Protein AF-A0A3L7WF99-F1 (afdb_monomer_lite)

Structure (mmCIF, N/CA/C/O backbone):
data_AF-A0A3L7WF99-F1
#
_entry.id   AF-A0A3L7WF99-F1
#
loop_
_atom_site.group_PDB
_atom_site.id
_atom_site.type_symbol
_atom_site.label_atom_id
_atom_site.label_alt_id
_atom_site.label_comp_id
_atom_site.label_asym_id
_atom_site.label_entity_id
_atom_site.label_seq_id
_atom_site.pdbx_PDB_ins_code
_atom_site.Cartn_x
_atom_site.Cartn_y
_atom_site.Cartn_z
_atom_site.occupancy
_atom_site.B_iso_or_equiv
_atom_site.auth_seq_id
_atom_site.auth_comp_id
_atom_site.auth_asym_id
_atom_site.auth_atom_id
_atom_site.pdbx_PDB_model_num
ATOM 1 N N . MET A 1 1 ? 40.479 -3.260 -82.765 1.00 54.47 1 MET A N 1
ATOM 2 C CA . MET A 1 1 ? 39.515 -3.177 -81.646 1.00 54.47 1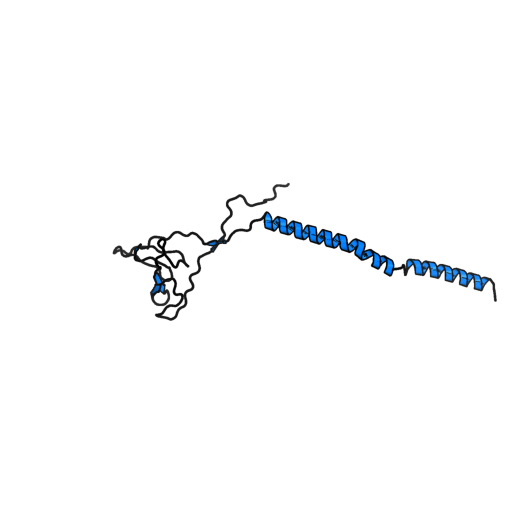 MET A CA 1
ATOM 3 C C . MET A 1 1 ? 39.321 -1.706 -81.338 1.00 54.47 1 MET A C 1
ATOM 5 O O . MET A 1 1 ? 40.291 -1.033 -81.030 1.00 54.47 1 MET A O 1
ATOM 9 N N . SER A 1 2 ? 38.127 -1.197 -81.632 1.00 69.56 2 SER A N 1
ATOM 10 C CA . SER A 1 2 ? 37.834 0.219 -81.872 1.00 69.56 2 SER A CA 1
ATOM 11 C C . SER A 1 2 ? 37.837 1.069 -80.601 1.00 69.56 2 SER A C 1
ATOM 13 O O . SER A 1 2 ? 37.280 0.664 -79.586 1.00 69.56 2 SER A O 1
ATOM 15 N N . GLU A 1 3 ? 38.370 2.283 -80.713 1.00 80.56 3 GLU A N 1
ATOM 16 C CA . GLU A 1 3 ? 38.359 3.379 -79.728 1.00 80.56 3 GLU A CA 1
ATOM 17 C C . GLU A 1 3 ? 36.988 3.605 -79.055 1.00 80.56 3 GLU A C 1
ATOM 19 O O . GLU A 1 3 ? 36.898 3.881 -77.860 1.00 80.56 3 GLU A O 1
ATOM 24 N N . ILE A 1 4 ? 35.906 3.357 -79.798 1.00 81.06 4 ILE A N 1
ATOM 25 C CA . ILE A 1 4 ? 34.516 3.395 -79.321 1.00 81.06 4 ILE A CA 1
ATOM 26 C C . ILE A 1 4 ? 34.275 2.397 -78.174 1.00 81.06 4 ILE A C 1
ATOM 28 O O . ILE A 1 4 ? 33.600 2.721 -77.201 1.00 81.06 4 ILE A O 1
ATOM 32 N N . GLY A 1 5 ? 34.860 1.199 -78.247 1.00 84.69 5 GLY A N 1
ATOM 33 C CA . GLY A 1 5 ? 34.732 0.185 -77.198 1.00 84.69 5 GLY A CA 1
ATOM 34 C C . GLY A 1 5 ? 35.395 0.619 -75.891 1.00 84.69 5 GLY A C 1
ATOM 35 O O . GLY A 1 5 ? 34.828 0.410 -74.822 1.00 84.69 5 GLY A O 1
ATOM 36 N N . ALA A 1 6 ? 36.545 1.297 -75.970 1.00 86.44 6 ALA A N 1
ATOM 37 C CA . ALA A 1 6 ? 37.231 1.831 -74.794 1.00 86.44 6 ALA A CA 1
ATOM 38 C C . ALA A 1 6 ? 36.410 2.939 -74.114 1.00 86.44 6 ALA A C 1
ATOM 40 O O . ALA A 1 6 ? 36.267 2.939 -72.893 1.00 86.44 6 ALA A O 1
ATOM 41 N N . LYS A 1 7 ? 35.796 3.831 -74.903 1.00 88.19 7 LYS A N 1
ATOM 42 C CA . LYS A 1 7 ? 34.942 4.913 -74.388 1.00 88.19 7 LYS A CA 1
ATOM 43 C C . LYS A 1 7 ? 33.656 4.411 -73.733 1.00 88.19 7 LYS A C 1
ATOM 45 O O . LYS A 1 7 ? 33.235 4.965 -72.722 1.00 88.19 7 LYS A O 1
ATOM 50 N N . ILE A 1 8 ? 33.059 3.340 -74.260 1.00 88.31 8 ILE A N 1
ATOM 51 C CA . ILE A 1 8 ? 31.884 2.702 -73.647 1.00 88.31 8 ILE A CA 1
ATOM 52 C C . ILE A 1 8 ? 32.246 2.089 -72.287 1.00 88.31 8 ILE A C 1
ATOM 54 O O . ILE A 1 8 ? 31.504 2.266 -71.324 1.00 88.31 8 ILE A O 1
ATOM 58 N N . VAL A 1 9 ? 33.394 1.412 -72.185 1.00 89.62 9 VAL A N 1
ATOM 59 C CA . VAL A 1 9 ? 33.862 0.835 -70.914 1.00 89.62 9 VAL A CA 1
ATOM 60 C C . VAL A 1 9 ? 34.175 1.931 -69.893 1.00 89.62 9 VAL A C 1
ATOM 62 O O . VAL A 1 9 ? 33.769 1.819 -68.739 1.00 89.62 9 VAL A O 1
ATOM 65 N N . GLU A 1 10 ? 34.830 3.016 -70.309 1.00 90.88 10 GLU A N 1
ATOM 66 C CA . GLU A 1 10 ? 35.131 4.171 -69.453 1.00 90.88 10 GLU A CA 1
ATOM 67 C C . GLU A 1 10 ? 33.845 4.811 -68.895 1.00 90.88 10 GLU A C 1
ATOM 69 O O . GLU A 1 10 ? 33.718 4.998 -67.682 1.00 90.88 10 GLU A O 1
ATOM 74 N N . LEU A 1 11 ? 32.845 5.046 -69.756 1.00 90.19 11 LEU A N 1
ATOM 75 C CA . LEU A 1 11 ? 31.544 5.596 -69.366 1.00 90.19 11 LEU A CA 1
ATOM 76 C C . LEU A 1 11 ? 30.790 4.672 -68.399 1.00 90.19 11 LEU A C 1
ATOM 78 O O . LEU A 1 11 ? 30.239 5.135 -67.401 1.00 90.19 11 LEU A O 1
ATOM 82 N N . LEU A 1 12 ? 30.773 3.365 -68.677 1.00 89.31 12 LEU A N 1
ATOM 83 C CA . LEU A 1 12 ? 30.090 2.385 -67.835 1.00 89.31 12 LEU A CA 1
ATOM 84 C C . LEU A 1 12 ? 30.757 2.268 -66.458 1.00 89.31 12 LEU A C 1
ATOM 86 O O . LEU A 1 12 ? 30.068 2.172 -65.446 1.00 89.31 12 LEU A O 1
ATOM 90 N N . THR A 1 13 ? 32.089 2.335 -66.408 1.00 89.69 13 THR A N 1
ATOM 91 C CA . THR A 1 13 ? 32.848 2.299 -65.151 1.00 89.69 13 THR A CA 1
ATOM 92 C C . THR A 1 13 ? 32.555 3.541 -64.309 1.00 89.69 13 THR A C 1
ATOM 94 O O . THR A 1 13 ? 32.257 3.411 -63.123 1.00 89.69 13 THR A O 1
ATOM 97 N N . ALA A 1 14 ? 32.541 4.727 -64.931 1.00 87.62 14 ALA A N 1
ATOM 98 C CA . ALA A 1 14 ? 32.189 5.983 -64.269 1.00 87.62 14 ALA A CA 1
ATOM 99 C C . ALA A 1 14 ? 30.746 5.970 -63.730 1.00 87.62 14 ALA A C 1
ATOM 101 O O . ALA A 1 14 ? 30.497 6.332 -62.576 1.00 87.62 14 ALA A O 1
ATOM 102 N N . LEU A 1 15 ? 29.794 5.486 -64.532 1.00 86.94 15 LEU A N 1
ATOM 103 C CA . LEU A 1 15 ? 28.400 5.337 -64.120 1.00 86.94 15 LEU A CA 1
ATOM 104 C C . LEU A 1 15 ? 28.267 4.378 -62.928 1.00 86.94 15 LEU A C 1
ATOM 106 O O . LEU A 1 15 ? 27.595 4.703 -61.951 1.00 86.94 15 LEU A O 1
ATOM 110 N N . MET A 1 16 ? 28.956 3.234 -62.966 1.00 83.06 16 MET A N 1
ATOM 111 C CA . MET A 1 16 ? 28.950 2.263 -61.871 1.00 83.06 16 MET A CA 1
ATOM 112 C C . MET A 1 16 ? 29.536 2.838 -60.581 1.00 83.06 16 MET A C 1
ATOM 114 O O . MET A 1 16 ? 28.969 2.597 -59.520 1.00 83.06 16 MET A O 1
ATOM 118 N N . THR A 1 17 ? 30.604 3.639 -60.646 1.00 81.19 17 THR A N 1
ATOM 119 C CA . THR A 1 17 ? 31.154 4.319 -59.458 1.00 81.19 17 THR A CA 1
ATOM 120 C C . THR A 1 17 ? 30.192 5.330 -58.831 1.00 81.19 17 THR A C 1
ATOM 122 O O . THR A 1 17 ? 30.142 5.455 -57.609 1.00 81.19 17 THR A O 1
ATOM 125 N N . VAL A 1 18 ? 29.395 6.037 -59.636 1.00 79.88 18 VAL A N 1
ATOM 126 C CA . VAL A 1 18 ? 28.382 6.973 -59.119 1.00 79.88 18 VAL A CA 1
ATOM 127 C C . VAL A 1 18 ? 27.205 6.212 -58.510 1.00 79.88 18 VAL A C 1
ATOM 129 O O . VAL A 1 18 ? 26.747 6.546 -57.418 1.00 79.88 18 VAL A O 1
ATOM 132 N N . ILE A 1 19 ? 26.741 5.154 -59.182 1.00 79.69 19 ILE A N 1
ATOM 133 C CA . ILE A 1 19 ? 25.655 4.307 -58.684 1.00 79.69 19 ILE A CA 1
ATOM 134 C C . ILE A 1 19 ? 26.062 3.636 -57.368 1.00 79.69 19 ILE A C 1
ATOM 136 O O . ILE A 1 19 ? 25.272 3.640 -56.431 1.00 79.69 19 ILE A O 1
ATOM 140 N N . THR A 1 20 ? 27.285 3.117 -57.234 1.00 74.44 20 THR A N 1
ATOM 141 C CA . THR A 1 20 ? 27.735 2.487 -55.981 1.00 74.44 20 THR A CA 1
ATOM 142 C C . THR A 1 20 ? 27.902 3.493 -54.845 1.00 74.44 20 THR A C 1
ATOM 144 O O . THR A 1 20 ? 27.573 3.169 -53.707 1.00 74.44 20 THR A O 1
ATOM 147 N N . ALA A 1 21 ? 28.317 4.731 -55.119 1.00 72.31 21 ALA A N 1
ATOM 148 C CA . ALA A 1 21 ? 28.373 5.778 -54.098 1.00 72.31 21 ALA A CA 1
ATOM 149 C C . ALA A 1 21 ? 26.983 6.141 -53.535 1.00 72.31 21 ALA A C 1
ATOM 151 O O . ALA A 1 21 ? 26.858 6.439 -52.348 1.00 72.31 21 ALA A O 1
ATOM 152 N N . VAL A 1 22 ? 25.940 6.094 -54.372 1.00 72.12 22 VAL A N 1
ATOM 153 C CA . VAL A 1 22 ? 24.558 6.439 -53.991 1.00 72.12 22 VAL A CA 1
ATOM 154 C C . VAL A 1 22 ? 23.789 5.241 -53.421 1.00 72.12 22 VAL A C 1
ATOM 156 O O . VAL A 1 22 ? 23.038 5.396 -52.463 1.00 72.12 22 VAL A O 1
ATOM 159 N N . VAL A 1 23 ? 23.968 4.046 -53.990 1.00 75.81 23 VAL A N 1
ATOM 160 C CA . VAL A 1 23 ? 23.245 2.819 -53.601 1.00 75.81 23 VAL A CA 1
ATOM 161 C C . VAL A 1 23 ? 23.914 2.123 -52.409 1.00 75.81 23 VAL A C 1
ATOM 163 O O . VAL A 1 23 ? 23.233 1.558 -51.555 1.00 75.81 23 VAL A O 1
ATOM 166 N N . THR A 1 24 ? 25.241 2.204 -52.304 1.00 68.19 24 THR A N 1
ATOM 167 C CA . THR A 1 24 ? 26.032 1.665 -51.188 1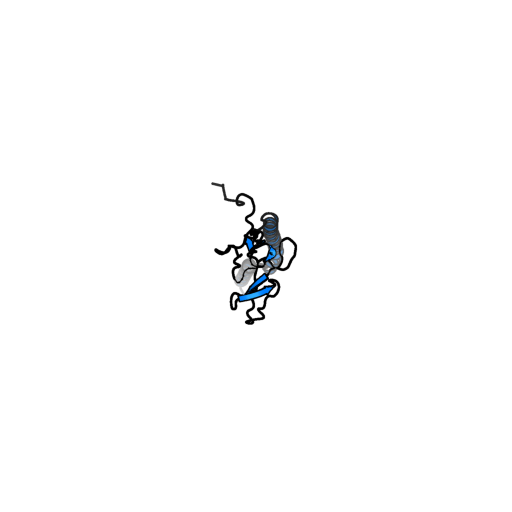.00 68.19 24 THR A CA 1
ATOM 168 C C . THR A 1 24 ? 26.930 2.749 -50.591 1.00 68.19 24 THR A C 1
ATOM 170 O O . THR A 1 24 ? 28.158 2.630 -50.647 1.00 68.19 24 THR A O 1
ATOM 173 N N . PRO A 1 25 ? 26.358 3.819 -50.002 1.00 67.75 25 PRO A N 1
ATOM 174 C CA . PRO A 1 25 ? 27.154 4.700 -49.162 1.00 67.75 25 PRO A CA 1
ATOM 175 C C . PRO A 1 25 ? 27.791 3.865 -48.043 1.00 67.75 25 PRO A C 1
ATOM 177 O O . PRO A 1 25 ? 27.326 2.768 -47.729 1.00 67.75 25 PRO A O 1
ATOM 180 N N . ASN A 1 26 ? 28.873 4.358 -47.439 1.00 76.25 26 ASN A N 1
ATOM 181 C CA . ASN A 1 26 ? 29.537 3.669 -46.334 1.00 76.25 26 ASN A CA 1
ATOM 182 C C . ASN A 1 26 ? 28.613 3.609 -45.097 1.00 76.25 26 ASN A C 1
ATOM 184 O O . ASN A 1 26 ? 28.723 4.407 -44.167 1.00 76.25 26 ASN A O 1
ATOM 188 N N . TRP A 1 27 ? 27.684 2.652 -45.096 1.00 81.00 27 TRP A N 1
ATOM 189 C CA . TRP A 1 27 ? 26.694 2.431 -44.049 1.00 81.00 27 TRP A CA 1
ATOM 190 C C . TRP A 1 27 ? 27.359 2.135 -42.710 1.00 81.00 27 TRP A C 1
ATOM 192 O O . TRP A 1 27 ? 26.825 2.517 -41.677 1.00 81.00 27 TRP A O 1
ATOM 202 N N . ALA A 1 28 ? 28.551 1.534 -42.718 1.00 82.88 28 ALA A N 1
ATOM 203 C CA . ALA A 1 28 ? 29.316 1.295 -41.503 1.00 82.88 28 ALA A CA 1
ATOM 204 C C . ALA A 1 28 ? 29.719 2.607 -40.812 1.00 82.88 28 ALA A C 1
ATOM 206 O O . ALA A 1 28 ? 29.622 2.697 -39.592 1.00 82.88 28 ALA A O 1
ATOM 207 N N . ALA A 1 29 ? 30.093 3.648 -41.566 1.00 84.88 29 ALA A N 1
ATOM 208 C CA . ALA A 1 29 ? 30.384 4.964 -40.994 1.00 84.88 29 ALA A CA 1
ATOM 209 C C . ALA A 1 29 ? 29.122 5.640 -40.430 1.00 84.88 29 ALA A C 1
ATOM 211 O O . ALA A 1 29 ? 29.159 6.198 -39.336 1.00 84.88 29 ALA A O 1
ATOM 212 N N . LEU A 1 30 ? 27.989 5.543 -41.134 1.00 84.25 30 LEU A N 1
ATOM 213 C CA . LEU A 1 30 ? 26.712 6.096 -40.667 1.00 84.25 30 LEU A CA 1
ATOM 214 C C . LEU A 1 30 ? 26.208 5.380 -39.400 1.00 84.25 30 LEU A C 1
ATOM 216 O O . LEU A 1 30 ? 25.785 6.021 -38.440 1.00 84.25 30 LEU A O 1
ATOM 220 N N . ILE A 1 31 ? 26.306 4.049 -39.373 1.00 87.56 31 ILE A N 1
ATOM 221 C CA . ILE A 1 31 ? 25.972 3.221 -38.209 1.00 87.56 31 ILE A CA 1
ATOM 222 C C . ILE A 1 31 ? 26.943 3.485 -37.058 1.00 87.56 31 ILE A C 1
ATOM 224 O O . ILE A 1 31 ? 26.520 3.543 -35.908 1.00 87.56 31 ILE A O 1
ATOM 228 N N . GLY A 1 32 ? 28.221 3.731 -37.347 1.00 89.44 32 GLY A N 1
ATOM 229 C CA . GLY A 1 32 ? 29.202 4.141 -36.344 1.00 89.44 32 GLY A CA 1
ATOM 230 C C . GLY A 1 32 ? 28.868 5.478 -35.672 1.00 89.44 32 GLY A C 1
ATOM 231 O O . GLY A 1 32 ? 29.229 5.681 -34.516 1.00 89.44 32 GLY A O 1
ATOM 232 N N . LEU A 1 33 ? 28.139 6.369 -36.356 1.00 89.81 33 LEU A N 1
ATOM 233 C CA . LEU A 1 33 ? 27.704 7.662 -35.817 1.00 89.81 33 LEU A CA 1
ATOM 234 C C . LEU A 1 33 ? 26.399 7.583 -35.011 1.00 89.81 33 LEU A C 1
ATOM 236 O O . LEU A 1 33 ? 26.177 8.421 -34.139 1.00 89.81 33 LEU A O 1
ATOM 240 N N . LEU A 1 34 ? 25.547 6.581 -35.254 1.00 93.19 34 LEU A N 1
ATOM 241 C CA . LEU A 1 34 ? 24.258 6.408 -34.566 1.00 93.19 34 LEU A CA 1
ATOM 242 C C . LEU A 1 34 ? 24.358 6.449 -33.027 1.00 93.19 34 LEU A C 1
ATOM 244 O O . LEU A 1 34 ? 23.560 7.165 -32.417 1.00 93.19 34 LEU A O 1
ATOM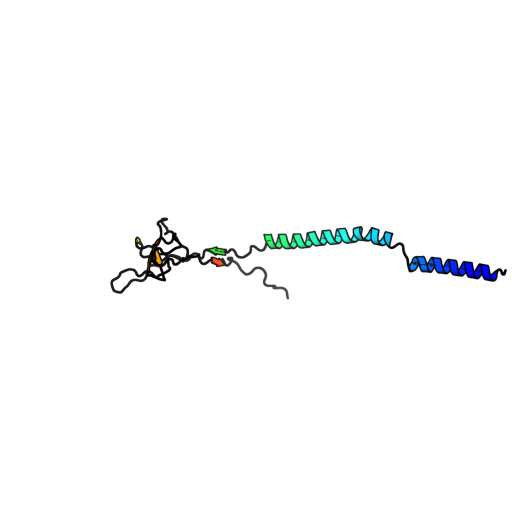 248 N N . PRO A 1 35 ? 25.324 5.770 -32.371 1.00 93.50 35 PRO A N 1
ATOM 249 C CA . PRO A 1 35 ? 25.488 5.837 -30.920 1.00 93.50 35 PRO A CA 1
ATOM 250 C C . PRO A 1 35 ? 25.665 7.260 -30.388 1.00 93.50 35 PRO A C 1
ATOM 252 O O . PRO A 1 35 ? 25.176 7.564 -29.305 1.00 93.50 35 PRO A O 1
ATOM 255 N N . LEU A 1 36 ? 26.302 8.148 -31.157 1.00 94.12 36 LEU A N 1
ATOM 256 C CA . LEU A 1 36 ? 26.565 9.527 -30.750 1.00 94.12 36 LEU A CA 1
ATOM 257 C C . LEU A 1 36 ? 25.282 10.371 -30.673 1.00 94.12 36 LEU A C 1
ATOM 259 O O . LEU A 1 36 ? 25.220 11.316 -29.895 1.00 94.12 36 LEU A O 1
ATOM 263 N N . PHE A 1 37 ? 24.244 9.995 -31.426 1.00 93.56 37 PHE A N 1
ATOM 264 C CA . PHE A 1 37 ? 22.923 10.630 -31.387 1.00 93.56 37 PHE A CA 1
ATOM 265 C C . PHE A 1 37 ? 21.947 9.898 -30.462 1.00 93.56 37 PHE A C 1
ATOM 267 O O . PHE A 1 37 ? 21.193 10.531 -29.728 1.00 93.56 37 PHE A O 1
ATOM 274 N N . ILE A 1 38 ? 21.968 8.563 -30.459 1.00 95.19 38 ILE A N 1
ATOM 275 C CA . ILE A 1 38 ? 21.049 7.756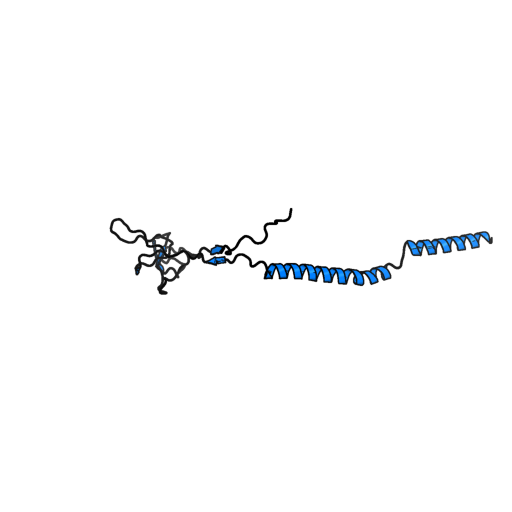 -29.649 1.00 95.19 38 ILE A CA 1
ATOM 276 C C . ILE A 1 38 ? 21.401 7.851 -28.165 1.00 95.19 38 ILE A C 1
ATOM 278 O O . ILE A 1 38 ? 20.506 8.046 -27.345 1.00 95.19 38 ILE A O 1
ATOM 282 N N . ALA A 1 39 ? 22.682 7.744 -27.800 1.00 95.38 39 ALA A N 1
ATOM 283 C CA . ALA A 1 39 ? 23.099 7.760 -26.401 1.00 95.38 39 ALA A CA 1
ATOM 284 C C . ALA A 1 39 ? 22.626 9.014 -25.637 1.00 95.38 39 ALA A C 1
ATOM 286 O O . ALA A 1 39 ? 22.001 8.841 -24.589 1.00 95.38 39 ALA A O 1
ATOM 287 N N . PRO A 1 40 ? 22.827 10.259 -26.123 1.00 96.19 40 PRO A N 1
ATOM 288 C CA . PRO A 1 40 ? 22.347 11.437 -25.402 1.00 96.19 40 PRO A CA 1
ATOM 289 C C . PRO A 1 40 ? 20.818 11.510 -25.336 1.00 96.19 40 PRO A C 1
ATOM 291 O O . PRO A 1 40 ? 20.288 11.931 -24.311 1.00 96.19 40 PRO A O 1
ATOM 294 N N . LEU A 1 41 ? 20.097 11.063 -26.372 1.00 96.31 41 LEU A N 1
ATOM 295 C CA . LEU A 1 41 ? 18.630 11.015 -26.352 1.00 96.31 41 LEU A CA 1
ATOM 296 C C . LEU A 1 41 ? 18.110 10.036 -25.297 1.00 96.31 41 LEU A C 1
ATOM 298 O O . LEU A 1 41 ? 17.202 10.370 -24.539 1.00 96.31 41 LEU A O 1
ATOM 302 N N . VAL A 1 42 ? 18.712 8.848 -25.217 1.00 96.62 42 VAL A N 1
ATOM 303 C CA . VAL A 1 42 ? 18.366 7.835 -24.216 1.00 96.62 42 VAL A CA 1
ATOM 304 C C . VAL A 1 42 ? 18.674 8.350 -22.812 1.00 96.62 42 VAL A C 1
ATOM 306 O O . VAL A 1 42 ? 17.816 8.272 -21.936 1.00 96.62 42 VAL A O 1
ATOM 309 N N . VAL A 1 43 ? 19.853 8.939 -22.597 1.00 97.00 43 VAL A N 1
ATOM 310 C CA . VAL A 1 43 ? 20.229 9.529 -21.302 1.00 97.00 43 VAL A CA 1
ATOM 311 C C . VAL A 1 43 ? 19.259 10.640 -20.902 1.00 97.00 43 VAL A C 1
ATOM 313 O O . VAL A 1 43 ? 18.755 10.634 -19.780 1.00 97.00 43 VAL A O 1
ATOM 316 N N . LEU A 1 44 ? 18.944 11.560 -21.816 1.00 96.50 44 LEU A N 1
ATOM 317 C CA . LEU A 1 44 ? 17.986 12.636 -21.571 1.00 96.50 44 LEU A CA 1
ATOM 318 C C . LEU A 1 44 ? 16.601 12.085 -21.218 1.00 96.50 44 LEU A C 1
ATOM 320 O O . LEU A 1 44 ? 15.969 12.573 -20.283 1.00 96.50 44 LEU A O 1
ATOM 324 N N . TRP A 1 45 ? 16.141 11.057 -21.932 1.00 95.88 45 TRP A N 1
ATOM 325 C CA . TRP A 1 45 ? 14.860 10.406 -21.673 1.00 95.88 45 TRP A CA 1
ATOM 326 C C . TRP A 1 45 ? 14.821 9.715 -20.304 1.00 95.88 45 TRP A C 1
ATOM 328 O O . TRP A 1 45 ? 13.839 9.845 -19.569 1.00 95.88 45 TRP A O 1
ATOM 338 N N . PHE A 1 46 ? 15.897 9.027 -19.916 1.00 96.94 46 PHE A N 1
ATOM 339 C CA . PHE A 1 46 ? 16.001 8.420 -18.590 1.00 96.94 46 PHE A CA 1
ATOM 340 C C . PHE A 1 46 ? 16.011 9.476 -17.486 1.00 96.94 46 PHE A C 1
ATOM 342 O O . PHE A 1 46 ? 15.311 9.312 -16.487 1.00 96.94 46 PHE A O 1
ATOM 349 N N . LEU A 1 47 ? 16.764 10.565 -17.660 1.00 96.00 47 LEU A N 1
ATOM 350 C CA . LEU A 1 47 ? 16.822 11.659 -16.691 1.00 96.00 47 LEU A CA 1
ATOM 351 C C . LEU A 1 47 ? 15.479 12.381 -16.563 1.00 96.00 47 LEU A C 1
ATOM 353 O O . LEU A 1 47 ? 15.046 12.645 -15.444 1.00 96.00 47 LEU A O 1
ATOM 357 N N . SER A 1 48 ? 14.792 12.659 -17.673 1.00 93.88 48 SER A N 1
ATOM 358 C CA . SER A 1 48 ? 13.488 13.329 -17.648 1.00 93.88 48 SER A CA 1
ATOM 359 C C . SER A 1 48 ? 12.414 12.450 -17.013 1.00 93.88 48 SER A C 1
ATOM 361 O O . SER A 1 48 ? 11.670 12.916 -16.152 1.00 93.88 48 SER A O 1
ATOM 363 N N . THR A 1 49 ? 12.378 11.163 -17.363 1.00 93.19 49 THR A N 1
ATOM 364 C CA . THR A 1 49 ? 11.415 10.204 -16.815 1.00 93.19 49 THR A CA 1
ATOM 365 C C . THR A 1 49 ? 11.671 9.996 -15.329 1.00 93.19 49 THR A C 1
ATOM 367 O O . THR A 1 49 ? 10.772 10.179 -14.511 1.00 93.19 49 THR A O 1
ATOM 370 N N . THR A 1 50 ? 12.914 9.690 -14.952 1.00 93.12 50 THR A N 1
ATOM 371 C CA . THR A 1 50 ? 13.282 9.479 -13.546 1.00 93.12 50 THR A CA 1
ATOM 372 C C . THR A 1 50 ? 13.056 10.746 -12.730 1.00 93.12 50 THR A C 1
ATOM 374 O O . THR A 1 50 ? 12.486 10.668 -11.649 1.00 93.12 50 THR A O 1
ATOM 377 N N . GLY A 1 51 ? 13.429 11.916 -13.254 1.00 92.50 51 GLY A N 1
ATOM 378 C CA . GLY A 1 51 ? 13.195 13.210 -12.614 1.00 92.50 51 GLY A CA 1
ATOM 379 C C . GLY A 1 51 ? 11.711 13.520 -12.411 1.00 92.50 51 GLY A C 1
ATOM 380 O O . GLY A 1 51 ? 11.311 13.959 -11.337 1.00 92.50 51 GLY A O 1
ATOM 381 N N . ALA A 1 52 ? 10.867 13.241 -13.406 1.00 90.75 52 ALA A N 1
ATOM 382 C CA . ALA A 1 52 ? 9.424 13.422 -13.280 1.00 90.75 52 ALA A CA 1
ATOM 383 C C . ALA A 1 52 ? 8.834 12.490 -12.211 1.00 90.75 52 ALA A C 1
ATOM 385 O O . ALA A 1 52 ? 8.059 12.933 -11.362 1.00 90.75 52 ALA A O 1
ATOM 386 N N . TRP A 1 53 ? 9.232 11.215 -12.206 1.00 87.19 53 TRP A N 1
ATOM 387 C CA . TRP A 1 53 ? 8.754 10.244 -11.223 1.00 87.19 53 TRP A CA 1
ATOM 388 C C . TRP A 1 53 ? 9.253 10.531 -9.808 1.00 87.19 53 TRP A C 1
ATOM 390 O O . TRP A 1 53 ? 8.470 10.420 -8.867 1.00 87.19 53 TRP A O 1
ATOM 400 N N . THR A 1 54 ? 10.512 10.940 -9.629 1.00 88.56 54 THR A N 1
ATOM 401 C CA . THR A 1 54 ? 11.027 11.338 -8.310 1.00 88.56 54 THR A CA 1
ATOM 402 C C . THR A 1 54 ? 10.314 12.582 -7.803 1.00 88.56 54 THR A C 1
ATOM 404 O O . THR A 1 54 ? 9.915 12.625 -6.640 1.00 88.56 54 THR A O 1
ATOM 407 N N . LEU A 1 55 ? 10.058 13.560 -8.674 1.00 87.56 55 LEU A N 1
ATOM 408 C CA . LEU A 1 55 ? 9.308 14.755 -8.313 1.00 87.56 55 LEU A CA 1
ATOM 409 C C . LEU A 1 55 ? 7.872 14.410 -7.917 1.00 87.56 55 LEU A C 1
ATOM 411 O O . LEU A 1 55 ? 7.398 14.889 -6.891 1.00 87.56 55 LEU A O 1
ATOM 415 N N . VAL A 1 56 ? 7.197 13.524 -8.652 1.00 86.38 56 VAL A N 1
ATOM 416 C CA . VAL A 1 56 ? 5.878 13.000 -8.264 1.00 86.38 56 VAL A CA 1
ATOM 417 C C . VAL A 1 56 ? 5.946 12.279 -6.920 1.00 86.38 56 VAL A C 1
ATOM 419 O O . VAL A 1 56 ? 5.110 12.545 -6.062 1.00 86.38 56 VAL A O 1
ATOM 422 N N . ALA A 1 57 ? 6.938 11.419 -6.698 1.00 83.12 57 ALA A N 1
ATOM 423 C CA . ALA A 1 57 ? 7.082 10.678 -5.448 1.00 83.12 57 ALA A CA 1
ATOM 424 C C . ALA A 1 57 ? 7.298 11.600 -4.234 1.00 83.12 57 ALA A C 1
ATOM 426 O O . ALA A 1 57 ? 6.777 11.333 -3.152 1.00 83.12 57 ALA A O 1
ATOM 427 N N . ILE A 1 58 ? 8.037 12.700 -4.408 1.00 84.44 58 ILE A N 1
ATOM 428 C CA . ILE A 1 58 ? 8.309 13.668 -3.337 1.00 84.44 58 ILE A CA 1
ATOM 429 C C . ILE A 1 58 ? 7.111 14.604 -3.112 1.00 84.44 58 ILE A C 1
ATOM 431 O O . ILE A 1 58 ? 6.763 14.902 -1.968 1.00 84.44 58 ILE A O 1
ATOM 435 N N . THR A 1 59 ? 6.477 15.077 -4.188 1.00 81.62 59 THR A N 1
ATOM 436 C CA . THR A 1 59 ? 5.413 16.096 -4.123 1.00 81.62 59 THR A CA 1
ATOM 437 C C . THR A 1 59 ? 4.038 15.505 -3.835 1.00 81.62 59 THR A C 1
ATOM 439 O O . THR A 1 59 ? 3.269 16.077 -3.062 1.00 81.62 59 THR A O 1
ATOM 442 N N . LYS A 1 60 ? 3.715 14.339 -4.402 1.00 72.50 60 LYS A N 1
ATOM 443 C CA . LYS A 1 60 ? 2.452 13.638 -4.162 1.00 72.50 60 LYS A CA 1
ATOM 444 C C . LYS A 1 60 ? 2.648 12.614 -3.054 1.00 72.50 60 LYS A C 1
ATOM 446 O O . LYS A 1 60 ? 2.856 11.428 -3.298 1.00 72.50 60 LYS A O 1
ATOM 451 N N . ARG A 1 61 ? 2.522 13.069 -1.805 1.00 64.25 61 ARG A N 1
ATOM 452 C CA . ARG A 1 61 ? 2.339 12.153 -0.672 1.00 64.25 61 ARG A CA 1
ATOM 453 C C . ARG A 1 61 ? 1.003 11.435 -0.864 1.00 64.25 61 ARG A C 1
ATOM 455 O O . ARG A 1 61 ? -0.053 12.046 -0.724 1.00 64.25 61 ARG A O 1
ATOM 462 N N . GLY A 1 62 ? 1.065 10.161 -1.247 1.00 62.31 62 GLY A N 1
ATOM 463 C CA . GLY A 1 62 ? -0.116 9.318 -1.406 1.00 62.31 62 GLY A CA 1
ATOM 464 C C . GLY A 1 62 ? -0.944 9.240 -0.116 1.00 62.31 62 GLY A C 1
ATOM 465 O O . GLY A 1 62 ? -0.424 9.524 0.971 1.00 62.31 62 GLY A O 1
ATOM 466 N N . PRO A 1 63 ? -2.229 8.866 -0.217 1.00 60.34 63 PRO A N 1
ATOM 467 C CA . PRO A 1 63 ? -3.080 8.713 0.952 1.00 60.34 63 PRO A CA 1
ATOM 468 C C . PRO A 1 63 ? -2.468 7.676 1.899 1.00 60.34 63 PRO A C 1
ATOM 470 O O . PRO A 1 63 ? -2.123 6.566 1.487 1.00 60.34 63 PRO A O 1
ATOM 473 N N . ARG A 1 64 ? -2.297 8.051 3.168 1.00 63.91 64 ARG A N 1
ATOM 474 C CA . ARG A 1 64 ? -1.795 7.134 4.190 1.00 63.91 64 ARG A CA 1
ATOM 475 C C . ARG A 1 64 ? -2.944 6.242 4.647 1.00 63.91 64 ARG A C 1
ATOM 477 O O . ARG A 1 64 ? -4.067 6.700 4.833 1.00 63.91 64 ARG A O 1
ATOM 484 N N . LEU A 1 65 ? -2.672 4.951 4.789 1.00 65.62 65 LEU A N 1
ATOM 485 C CA . LEU A 1 65 ? -3.589 4.040 5.462 1.00 65.62 65 LEU A CA 1
ATOM 486 C C . LEU A 1 65 ? -3.349 4.202 6.959 1.00 65.62 65 LEU A C 1
ATOM 488 O O . LEU A 1 65 ? -2.284 3.829 7.450 1.00 65.62 65 LEU A O 1
ATOM 492 N N . ALA A 1 66 ? -4.322 4.773 7.657 1.00 66.12 66 ALA A N 1
ATOM 493 C CA . ALA A 1 66 ? -4.324 4.811 9.107 1.00 66.12 66 ALA A CA 1
ATOM 494 C C . ALA A 1 66 ? -5.282 3.728 9.626 1.00 66.12 66 ALA A C 1
ATOM 496 O O . ALA A 1 66 ? -6.323 3.464 9.005 1.00 66.12 66 ALA A O 1
ATOM 497 N N . PRO A 1 67 ? -4.970 3.071 10.755 1.00 64.56 67 PRO A N 1
ATOM 498 C CA . PRO A 1 67 ? -5.984 2.339 11.496 1.00 64.56 67 PRO A CA 1
ATOM 499 C C . PRO A 1 67 ? -7.175 3.266 11.735 1.00 64.56 67 PRO A C 1
ATOM 501 O O . PRO A 1 67 ? -6.998 4.424 12.108 1.00 64.56 67 PRO A O 1
ATOM 504 N N . ARG A 1 68 ? -8.393 2.788 11.476 1.00 66.31 68 ARG A N 1
ATOM 505 C CA . ARG A 1 68 ? -9.583 3.569 11.792 1.00 66.31 68 ARG A CA 1
ATOM 506 C C . ARG A 1 68 ? -9.648 3.752 13.307 1.00 66.31 68 ARG A C 1
ATOM 508 O O . ARG A 1 68 ? -9.897 2.777 14.018 1.00 66.31 68 ARG A O 1
ATOM 515 N N . ASP A 1 69 ? -9.456 4.983 13.771 1.00 66.06 69 ASP A N 1
ATOM 516 C CA . ASP A 1 69 ? -9.612 5.375 15.175 1.00 66.06 69 ASP A CA 1
ATOM 517 C C . ASP A 1 69 ? -11.100 5.409 15.550 1.00 66.06 69 ASP A C 1
ATOM 519 O O . ASP A 1 69 ? -11.711 6.453 15.761 1.00 66.06 69 ASP A O 1
ATOM 523 N N . GLU A 1 70 ? -11.718 4.232 15.592 1.00 75.81 70 GLU A N 1
ATOM 524 C CA . GLU A 1 70 ? -13.056 4.070 16.142 1.00 75.81 70 GLU A CA 1
ATOM 525 C C . GLU A 1 70 ? -12.937 3.989 17.670 1.00 75.81 70 GLU A C 1
ATOM 527 O O . GLU A 1 70 ? -12.226 3.139 18.212 1.00 75.81 70 GLU A O 1
ATOM 532 N N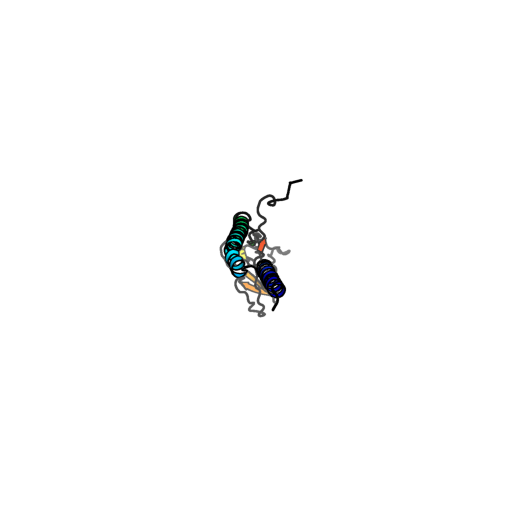 . ALA A 1 71 ? -13.601 4.894 18.386 1.00 80.88 71 ALA A N 1
ATOM 533 C CA . ALA A 1 71 ? -13.575 4.874 19.842 1.00 80.88 71 ALA A CA 1
ATOM 534 C C . ALA A 1 71 ? -14.323 3.635 20.386 1.00 80.88 71 ALA A C 1
ATOM 536 O O . ALA A 1 71 ? -15.288 3.180 19.770 1.00 80.88 71 ALA A O 1
ATOM 537 N N . PRO A 1 72 ? -13.926 3.087 21.552 1.00 86.50 72 PRO A N 1
ATOM 538 C CA . PRO A 1 72 ? -14.721 2.083 22.247 1.00 86.50 72 PRO A CA 1
ATOM 539 C C . PRO A 1 72 ? -16.124 2.623 22.538 1.00 86.50 72 PRO A C 1
ATOM 541 O O . PRO A 1 72 ? -16.276 3.751 23.011 1.00 86.50 72 PRO A O 1
ATOM 544 N N . VAL A 1 73 ? -17.137 1.809 22.260 1.00 90.75 73 VAL A N 1
ATOM 545 C CA . VAL A 1 73 ? -18.551 2.157 22.439 1.00 90.75 73 VAL A CA 1
ATOM 546 C C . VAL A 1 73 ? -19.053 1.483 23.716 1.00 90.75 73 VAL A C 1
ATOM 548 O O . VAL A 1 73 ? -18.738 0.311 23.933 1.00 90.75 73 VAL A O 1
ATOM 551 N N . PRO A 1 74 ? -19.825 2.161 24.582 1.00 92.00 74 PRO A N 1
ATOM 552 C CA . PRO A 1 74 ? -20.425 1.506 25.740 1.00 92.00 74 PRO A CA 1
ATOM 553 C C . PRO A 1 74 ? -21.313 0.334 25.298 1.00 92.00 74 PRO A C 1
ATOM 555 O O . PRO A 1 74 ? -22.060 0.432 24.325 1.00 92.00 74 PRO A O 1
ATOM 558 N N . ALA A 1 75 ? -21.222 -0.788 26.011 1.00 92.44 75 ALA A N 1
ATOM 559 C CA . ALA A 1 75 ? -22.038 -1.964 25.750 1.00 92.44 75 ALA A CA 1
ATOM 560 C C . ALA A 1 75 ? -23.522 -1.627 25.947 1.00 92.44 75 ALA A C 1
ATOM 562 O O . ALA A 1 75 ? -23.897 -0.967 26.923 1.00 92.44 75 ALA A O 1
ATOM 563 N N . ALA A 1 76 ? -24.364 -2.101 25.025 1.00 92.19 76 ALA A N 1
ATOM 564 C CA . ALA A 1 76 ? -25.811 -2.023 25.184 1.00 92.19 76 ALA A CA 1
ATOM 565 C C . ALA A 1 76 ? -26.221 -2.728 26.482 1.00 92.19 76 ALA A C 1
ATOM 567 O O . ALA A 1 76 ? -25.550 -3.662 26.914 1.00 92.19 76 ALA A O 1
ATOM 568 N N . ARG A 1 77 ? -27.309 -2.293 27.118 1.00 92.75 77 ARG A N 1
ATOM 569 C CA . ARG A 1 77 ? -27.791 -2.896 28.365 1.00 92.75 77 ARG A CA 1
ATOM 570 C C . ARG A 1 77 ? -29.125 -3.591 28.138 1.00 92.75 77 ARG A C 1
ATOM 572 O O . ARG A 1 77 ? -29.968 -3.073 27.410 1.00 92.75 77 ARG A O 1
ATOM 579 N N . ALA A 1 78 ? -29.295 -4.754 28.751 1.00 91.50 78 ALA A N 1
ATOM 580 C CA . ALA A 1 78 ? -30.572 -5.447 28.816 1.00 91.50 78 ALA A CA 1
ATOM 581 C C . ALA A 1 78 ? -31.541 -4.723 29.769 1.00 91.50 78 ALA A C 1
ATOM 583 O O . ALA A 1 78 ? -31.170 -3.774 30.464 1.00 91.50 78 ALA A O 1
ATOM 584 N N . ALA A 1 79 ? -32.800 -5.170 29.793 1.00 90.25 79 ALA A N 1
ATOM 585 C CA . ALA A 1 79 ? -33.858 -4.590 30.627 1.00 90.25 79 ALA A CA 1
ATOM 586 C C . ALA A 1 79 ? -33.559 -4.666 32.139 1.00 90.25 79 ALA A C 1
ATOM 588 O O . ALA A 1 79 ? -34.078 -3.872 32.915 1.00 90.25 79 ALA A O 1
ATOM 589 N N . ASP A 1 80 ? -32.694 -5.593 32.543 1.00 91.38 80 ASP A N 1
ATOM 590 C CA . ASP A 1 80 ? -32.194 -5.779 33.907 1.00 91.38 80 ASP A CA 1
ATOM 591 C C . ASP A 1 80 ? -30.936 -4.937 34.223 1.00 91.38 80 ASP A C 1
ATOM 593 O O . ASP A 1 80 ? -30.375 -5.027 35.312 1.00 91.38 80 ASP A O 1
ATOM 597 N N . GLY A 1 81 ? -30.470 -4.118 33.273 1.00 88.69 81 GLY A N 1
ATOM 598 C CA . GLY A 1 81 ? -29.271 -3.287 33.398 1.00 88.69 81 GLY A CA 1
ATOM 599 C C . GLY A 1 81 ? -27.946 -4.005 33.116 1.00 88.69 81 GLY A C 1
ATOM 600 O O . GLY A 1 81 ? -26.890 -3.350 33.130 1.00 88.69 81 GLY A O 1
ATOM 601 N N . THR A 1 82 ? -27.969 -5.309 32.821 1.00 90.31 82 THR A N 1
ATOM 602 C CA . THR A 1 82 ? -26.759 -6.084 32.519 1.00 90.31 82 THR A CA 1
ATOM 603 C C . THR A 1 82 ? -26.183 -5.702 31.150 1.00 90.31 82 THR A C 1
ATOM 605 O O . THR A 1 82 ? -26.936 -5.447 30.207 1.00 90.31 82 THR A O 1
ATOM 608 N N . PRO A 1 83 ? -24.848 -5.596 31.008 1.00 91.62 83 PRO A N 1
ATOM 609 C CA . PRO A 1 83 ? -24.231 -5.277 29.728 1.00 91.62 83 PRO A CA 1
ATOM 610 C C . PRO A 1 83 ? -24.302 -6.472 28.767 1.00 91.62 83 PRO A C 1
ATOM 612 O O . PRO A 1 83 ? -23.919 -7.591 29.102 1.00 91.62 83 PRO A O 1
ATOM 615 N N . ILE A 1 84 ? -24.750 -6.204 27.546 1.00 91.94 84 ILE A N 1
ATOM 616 C CA . ILE A 1 84 ? -24.838 -7.146 26.435 1.00 91.94 84 ILE A CA 1
ATOM 617 C C . ILE A 1 84 ? -23.602 -6.967 25.554 1.00 91.94 84 ILE A C 1
ATOM 619 O O . ILE A 1 84 ? -23.359 -5.889 25.003 1.00 91.94 84 ILE A O 1
ATOM 623 N N . TYR A 1 85 ? -22.845 -8.048 25.375 1.00 93.19 85 TYR A N 1
ATOM 624 C CA . TYR A 1 85 ? -21.659 -8.065 24.524 1.00 93.19 85 TYR A CA 1
ATOM 625 C C . TYR A 1 85 ? -21.936 -8.816 23.217 1.00 93.19 85 TYR A C 1
ATOM 627 O O . TYR A 1 85 ? -22.353 -9.976 23.259 1.00 93.19 85 TYR A O 1
ATOM 635 N N . PRO A 1 86 ? -21.703 -8.197 22.047 1.00 89.44 86 PRO A N 1
ATOM 636 C CA . PRO A 1 86 ? -21.914 -8.863 20.771 1.00 89.44 86 PRO A CA 1
ATOM 637 C C . PRO A 1 86 ? -20.851 -9.938 20.521 1.00 89.44 86 PRO A C 1
ATOM 639 O O . PRO A 1 86 ? -19.657 -9.735 20.760 1.00 89.44 86 PRO A O 1
ATOM 642 N N . ALA A 1 87 ? -21.282 -11.082 19.988 1.00 90.56 87 ALA A N 1
ATOM 643 C CA . ALA A 1 87 ? -20.372 -12.150 19.602 1.00 90.56 87 ALA A CA 1
ATOM 644 C C . ALA A 1 87 ? -19.443 -11.702 18.463 1.00 90.56 87 ALA A C 1
ATOM 646 O O . ALA A 1 87 ? -19.829 -10.936 17.578 1.00 90.56 87 ALA A O 1
ATOM 647 N N . GLY A 1 88 ? -18.195 -12.171 18.489 1.00 88.88 88 GLY A N 1
ATOM 648 C CA . GLY A 1 88 ? -17.197 -11.776 17.500 1.00 88.88 88 GLY A CA 1
ATOM 649 C C . GLY A 1 88 ? -16.794 -10.301 17.586 1.00 88.88 88 GLY A C 1
ATOM 650 O O . GLY A 1 88 ? -16.350 -9.739 16.589 1.00 88.88 88 GLY A O 1
ATOM 651 N N . ARG A 1 89 ? -16.916 -9.649 18.745 1.00 90.62 89 ARG A N 1
ATOM 652 C CA . ARG A 1 89 ? -16.304 -8.338 19.006 1.00 90.62 89 ARG A CA 1
ATOM 653 C C . ARG A 1 89 ? -15.519 -8.371 20.318 1.00 90.62 89 ARG A C 1
ATOM 655 O O . ARG A 1 89 ? -15.967 -9.036 21.253 1.00 90.62 89 ARG A O 1
ATOM 662 N N . PRO A 1 90 ? -14.369 -7.683 20.411 1.00 93.06 90 PRO A N 1
ATOM 663 C CA . PRO A 1 90 ? -13.633 -7.583 21.659 1.00 93.06 90 PRO A CA 1
ATOM 664 C C . PRO A 1 90 ? -14.377 -6.651 22.613 1.00 93.06 90 PRO A C 1
ATOM 666 O O . PRO A 1 90 ? -14.929 -5.634 22.194 1.00 93.06 90 PRO A O 1
ATOM 669 N N . TYR A 1 91 ? -14.388 -6.969 23.899 1.00 93.88 91 TYR A N 1
ATOM 670 C CA . TYR A 1 91 ? -15.044 -6.159 24.915 1.00 93.88 91 TYR A CA 1
ATOM 671 C C . TYR A 1 91 ? -14.309 -6.221 26.255 1.00 93.88 91 TYR A C 1
ATOM 673 O O . TYR A 1 91 ? -13.584 -7.171 26.560 1.00 93.88 91 TYR A O 1
ATOM 681 N N . SER A 1 92 ? -14.516 -5.189 27.072 1.00 94.25 92 SER A N 1
ATOM 682 C CA . SER A 1 92 ? -14.076 -5.142 28.463 1.00 94.25 92 SER A CA 1
ATOM 683 C C . SER A 1 92 ? -15.277 -5.347 29.379 1.00 94.25 92 SER A C 1
ATOM 685 O O . SER A 1 92 ? -16.149 -4.480 29.487 1.00 94.25 92 SER A O 1
ATOM 687 N N . ALA A 1 93 ? -15.306 -6.485 30.076 1.00 91.31 93 ALA A N 1
ATOM 688 C CA . ALA A 1 93 ? -16.339 -6.773 31.071 1.00 91.31 93 ALA A CA 1
ATOM 689 C C . ALA A 1 93 ? -16.305 -5.770 32.239 1.00 91.31 93 ALA A C 1
ATOM 691 O O . ALA A 1 93 ? -17.344 -5.337 32.725 1.00 91.31 93 ALA A O 1
ATOM 692 N N . ARG A 1 94 ? -15.100 -5.337 32.641 1.00 90.38 94 ARG A N 1
ATOM 693 C CA . ARG A 1 94 ? -14.896 -4.391 33.751 1.00 90.38 94 ARG A CA 1
ATOM 694 C C . ARG A 1 94 ? -15.468 -3.005 33.481 1.00 90.38 94 ARG A C 1
ATOM 696 O O . ARG A 1 94 ? -15.973 -2.371 34.398 1.00 90.38 94 ARG A O 1
ATOM 703 N N . ARG A 1 95 ? -15.338 -2.523 32.245 1.00 89.75 95 ARG A N 1
ATOM 704 C CA . ARG A 1 95 ? -15.761 -1.169 31.854 1.00 89.75 95 ARG A CA 1
ATOM 705 C C . ARG A 1 95 ? -17.111 -1.137 31.154 1.00 89.75 95 ARG A C 1
ATOM 707 O O . ARG A 1 95 ? -17.630 -0.057 30.914 1.00 89.75 95 ARG A O 1
ATOM 714 N N . ALA A 1 96 ? -17.667 -2.307 30.834 1.00 92.31 96 ALA A N 1
ATOM 715 C CA . ALA A 1 96 ? -18.844 -2.440 29.985 1.00 92.31 96 ALA A CA 1
ATOM 716 C C . ALA A 1 96 ? -18.684 -1.681 28.655 1.00 92.31 96 ALA A C 1
ATOM 718 O O . ALA A 1 96 ? -19.557 -0.923 28.250 1.00 92.31 96 ALA A O 1
ATOM 719 N N . GLU A 1 97 ? -17.554 -1.899 27.977 1.00 94.00 97 GLU A N 1
ATOM 720 C CA . GLU A 1 97 ? -17.201 -1.261 26.701 1.00 94.00 97 GLU A CA 1
ATOM 721 C C . GLU A 1 97 ? -16.946 -2.323 25.626 1.00 94.00 97 GLU A C 1
ATOM 723 O O . GLU A 1 97 ? -16.315 -3.348 25.894 1.00 94.00 97 GLU A O 1
ATOM 728 N N . VAL A 1 98 ? -17.389 -2.057 24.401 1.00 93.38 98 VAL A N 1
ATOM 729 C CA . VAL A 1 98 ? -17.125 -2.848 23.196 1.00 93.38 98 VAL A CA 1
ATOM 730 C C . VAL A 1 98 ? -16.080 -2.119 22.361 1.00 93.38 98 VAL A C 1
ATOM 732 O O . VAL A 1 98 ? -16.212 -0.933 22.059 1.00 93.38 98 VAL A O 1
ATOM 735 N N . TYR A 1 99 ? -15.029 -2.837 21.990 1.00 91.38 99 TYR A N 1
ATOM 736 C CA . TYR A 1 99 ? -13.882 -2.302 21.273 1.00 91.38 99 TYR A CA 1
ATOM 737 C C . TYR A 1 99 ? -13.980 -2.591 19.765 1.00 91.38 99 TYR A C 1
ATOM 739 O O . TYR A 1 99 ? -14.684 -3.517 19.334 1.00 91.38 99 TYR A O 1
ATOM 747 N N . PRO A 1 100 ? -13.270 -1.811 18.933 1.00 89.00 100 PRO A N 1
ATOM 748 C CA . PRO A 1 100 ? -13.155 -2.081 17.507 1.00 89.00 100 PRO A CA 1
ATOM 749 C C . PRO A 1 100 ? -12.617 -3.487 17.220 1.00 89.00 100 PRO A C 1
ATOM 751 O O . PRO A 1 100 ? -11.924 -4.107 18.028 1.00 89.00 100 PRO A O 1
ATOM 754 N N . ALA A 1 101 ? -12.926 -4.005 16.029 1.00 85.94 101 ALA A N 1
ATOM 755 C CA . ALA A 1 101 ? -12.366 -5.281 15.596 1.00 85.94 101 ALA A CA 1
ATOM 756 C C . ALA A 1 101 ? -10.835 -5.176 15.528 1.00 85.94 101 ALA A C 1
ATOM 758 O O . ALA A 1 101 ? -10.298 -4.173 15.064 1.00 85.94 101 ALA A O 1
ATOM 759 N N . GLY A 1 102 ? -10.139 -6.211 15.995 1.00 84.88 102 GLY A N 1
ATOM 760 C CA . GLY A 1 102 ? -8.675 -6.258 16.022 1.00 84.88 102 GLY A CA 1
ATOM 761 C C . GLY A 1 102 ? -8.042 -5.648 17.273 1.00 84.88 102 GLY A C 1
ATOM 762 O O . GLY A 1 102 ? -6.838 -5.795 17.467 1.00 84.88 102 GLY A O 1
ATOM 763 N N . SER A 1 103 ? -8.824 -5.023 18.157 1.00 88.81 103 SER A N 1
ATOM 764 C CA . SER A 1 103 ? -8.339 -4.624 19.478 1.00 88.81 103 SER A CA 1
ATOM 765 C C . SER A 1 103 ? -8.122 -5.852 20.365 1.00 88.81 103 SER A C 1
ATOM 767 O O . SER A 1 103 ? -9.028 -6.660 20.561 1.00 88.81 103 SER A O 1
ATOM 769 N N . VAL A 1 104 ? -6.923 -5.974 20.937 1.00 90.56 104 VAL A N 1
ATOM 770 C CA . VAL A 1 104 ? -6.561 -7.057 21.874 1.00 90.56 104 VAL A CA 1
ATOM 771 C C . VAL A 1 104 ? -6.474 -6.590 23.325 1.00 90.56 104 VAL A C 1
ATOM 773 O O . VAL A 1 104 ? -6.613 -7.399 24.242 1.00 90.56 104 VAL A O 1
ATOM 776 N N . ARG A 1 105 ? -6.263 -5.287 23.540 1.00 91.06 105 ARG A N 1
ATOM 777 C CA . ARG A 1 105 ? -6.097 -4.672 24.858 1.00 91.06 105 ARG A CA 1
ATOM 778 C C . ARG A 1 105 ? -6.953 -3.420 24.998 1.00 91.06 105 ARG A C 1
ATOM 780 O O . ARG A 1 105 ? -7.238 -2.752 24.004 1.00 91.06 105 ARG A O 1
ATOM 787 N N . ASP A 1 106 ? -7.368 -3.136 26.226 1.00 90.81 106 ASP A N 1
ATOM 788 C CA . ASP A 1 106 ? -8.078 -1.908 26.574 1.00 90.81 106 ASP A CA 1
ATOM 789 C C . ASP A 1 106 ? -7.122 -0.703 26.667 1.00 90.81 106 ASP A C 1
ATOM 791 O O . ASP A 1 106 ? -5.908 -0.818 26.473 1.00 90.81 106 ASP A O 1
ATOM 795 N N . ARG A 1 107 ? -7.666 0.476 26.990 1.00 86.44 107 ARG A N 1
ATOM 796 C CA . ARG A 1 107 ? -6.880 1.715 27.151 1.00 86.44 107 ARG A CA 1
ATOM 797 C C . ARG A 1 107 ? -5.880 1.682 28.321 1.00 86.44 107 ARG A C 1
ATOM 799 O O . ARG A 1 107 ? -5.058 2.583 28.426 1.00 86.44 107 ARG A O 1
ATOM 806 N N . GLN A 1 108 ? -5.954 0.690 29.206 1.00 88.19 108 GLN A N 1
ATOM 807 C CA . GLN A 1 108 ? -5.046 0.472 30.338 1.00 88.19 108 GLN A CA 1
ATOM 808 C C . GLN A 1 108 ? -4.066 -0.671 30.060 1.00 88.19 108 GLN A C 1
ATOM 810 O O . GLN A 1 108 ? -3.257 -1.007 30.922 1.00 88.19 108 GLN A O 1
ATOM 815 N N . GLY A 1 109 ? -4.137 -1.286 28.878 1.00 88.12 109 GLY A N 1
ATOM 816 C CA . GLY A 1 109 ? -3.303 -2.419 28.507 1.00 88.12 109 GLY A CA 1
ATOM 817 C C . GLY A 1 109 ? -3.782 -3.767 29.053 1.00 88.12 109 GLY A C 1
ATOM 818 O O . GLY A 1 109 ? -3.043 -4.746 28.934 1.00 88.12 109 GLY A O 1
ATOM 819 N N . LEU A 1 110 ? -4.984 -3.868 29.625 1.00 92.44 110 LEU A N 1
ATOM 820 C CA . LEU A 1 110 ? -5.555 -5.143 30.067 1.00 92.44 110 LEU A CA 1
ATOM 821 C C . LEU A 1 110 ? -6.108 -5.934 28.874 1.00 92.44 110 LEU A C 1
ATOM 823 O O . LEU A 1 110 ? -6.613 -5.333 27.924 1.00 92.44 110 LEU A O 1
ATOM 827 N N . PRO A 1 111 ? -6.037 -7.275 28.901 1.00 93.88 111 PRO A N 1
ATOM 828 C CA . PRO A 1 111 ? -6.512 -8.095 27.796 1.00 93.88 111 PRO A CA 1
ATOM 829 C C . PRO A 1 111 ? -8.039 -8.025 27.663 1.00 93.88 111 PRO A C 1
ATOM 831 O O . PRO A 1 111 ? -8.775 -8.109 28.650 1.00 93.88 111 PRO A O 1
ATOM 834 N N . LEU A 1 112 ? -8.515 -7.886 26.425 1.00 94.19 112 LEU A N 1
ATOM 835 C CA . LEU A 1 112 ? -9.940 -7.868 26.098 1.00 94.19 112 LEU A CA 1
ATOM 836 C C . LEU A 1 112 ? -10.495 -9.289 25.983 1.00 94.19 112 LEU A C 1
ATOM 838 O O . LEU A 1 112 ? -9.793 -10.223 25.593 1.00 94.19 112 LEU A O 1
ATOM 842 N N . SER A 1 113 ? -11.778 -9.442 26.297 1.00 94.62 113 SER A N 1
ATOM 843 C CA . SER A 1 113 ? -12.520 -10.690 26.108 1.00 94.62 113 SER A CA 1
ATOM 844 C C . SER A 1 113 ? -13.231 -10.692 24.760 1.00 94.62 113 SER A C 1
ATOM 846 O O . SER A 1 113 ? -13.569 -9.639 24.228 1.00 94.62 113 SER A O 1
ATOM 848 N N . LEU A 1 114 ? -13.462 -11.873 24.202 1.00 94.12 114 LEU A N 1
ATOM 849 C CA . LEU A 1 114 ? -14.185 -12.072 22.956 1.00 94.12 114 LEU A CA 1
ATOM 850 C C . LEU A 1 114 ? -15.004 -13.359 23.035 1.00 94.12 114 LEU A C 1
ATOM 852 O O . LEU A 1 114 ? -14.466 -14.431 23.319 1.00 94.12 114 LEU A O 1
ATOM 856 N N . ALA A 1 115 ? -16.299 -13.254 22.746 1.00 93.88 115 ALA A N 1
ATOM 857 C CA . ALA A 1 115 ? -17.181 -14.406 22.618 1.00 93.88 115 ALA A CA 1
ATOM 858 C C . ALA A 1 115 ? -17.110 -14.972 21.192 1.00 93.88 115 ALA A C 1
ATOM 860 O O . ALA A 1 115 ? -17.194 -14.225 20.211 1.00 93.88 115 ALA A O 1
ATOM 861 N N . CYS A 1 116 ? -16.953 -16.289 21.064 1.00 93.19 116 CYS A N 1
ATOM 862 C CA . CYS A 1 116 ? -16.954 -16.972 19.774 1.00 93.19 116 CYS A CA 1
ATOM 863 C C . CYS A 1 116 ? -18.332 -16.830 19.091 1.00 93.19 116 CYS A C 1
ATOM 865 O O . CYS A 1 116 ? -19.335 -17.186 19.703 1.00 93.19 116 CYS A O 1
ATOM 867 N N . PRO A 1 117 ? -18.419 -16.384 17.824 1.00 92.00 117 PRO A N 1
ATOM 868 C CA . PRO A 1 117 ? -19.683 -16.291 17.099 1.00 92.00 117 PRO A CA 1
ATOM 869 C C . PRO A 1 117 ? -20.269 -17.659 16.731 1.00 92.00 117 PRO A C 1
ATOM 871 O O . PRO A 1 117 ? -21.460 -17.743 16.466 1.00 92.00 117 PRO A O 1
ATOM 874 N N . GLY A 1 118 ? -19.458 -18.723 16.719 1.00 92.38 118 GLY A N 1
ATOM 875 C CA . GLY A 1 118 ? -19.928 -20.076 16.424 1.00 92.38 118 GLY A CA 1
ATOM 876 C C . GLY A 1 118 ? -20.593 -20.763 17.618 1.00 92.38 118 GLY A C 1
ATOM 877 O O . GLY A 1 118 ? -21.671 -21.324 17.476 1.00 92.38 118 GLY A O 1
ATOM 878 N N . CYS A 1 119 ? -19.952 -20.737 18.792 1.00 93.88 119 CYS A N 1
ATOM 879 C CA . CYS A 1 119 ? -20.410 -21.497 19.966 1.00 93.88 119 CYS A CA 1
ATOM 880 C C . CYS A 1 119 ? -20.590 -20.667 21.246 1.00 93.88 119 CYS A C 1
ATOM 882 O O . CYS A 1 119 ? -20.867 -21.227 22.301 1.00 93.88 119 CYS A O 1
ATOM 884 N N . GLY A 1 120 ? -20.380 -19.350 21.199 1.00 91.88 120 GLY A N 1
ATOM 885 C CA . GLY A 1 120 ? -20.531 -18.459 22.355 1.00 91.88 120 GLY A CA 1
ATOM 886 C C . GLY A 1 120 ? -19.410 -18.534 23.398 1.00 91.88 120 GLY A C 1
ATOM 887 O O . GLY A 1 120 ? -19.360 -17.678 24.277 1.00 91.88 120 GLY A O 1
ATOM 888 N N . ALA A 1 121 ? -18.484 -19.496 23.302 1.00 93.31 121 ALA A N 1
ATOM 889 C CA . ALA A 1 121 ? -17.389 -19.638 24.261 1.00 93.31 121 ALA A CA 1
ATOM 890 C C . ALA A 1 121 ? -16.550 -18.352 24.356 1.00 93.31 121 ALA A C 1
ATOM 892 O O . ALA A 1 121 ? -16.104 -17.809 23.338 1.00 93.31 121 ALA A O 1
ATOM 893 N N . VAL A 1 122 ? -16.331 -17.878 25.584 1.00 93.88 122 VAL A N 1
ATOM 894 C CA . VAL A 1 122 ? -15.567 -16.659 25.865 1.00 93.88 122 VAL A CA 1
ATOM 895 C C . VAL A 1 122 ? -14.087 -16.993 25.984 1.00 93.88 122 VAL A C 1
ATOM 897 O O . VAL A 1 122 ? -13.697 -17.940 26.665 1.00 93.88 122 VAL A O 1
ATOM 900 N N . ARG A 1 123 ? -13.255 -16.193 25.323 1.00 92.38 123 ARG A N 1
ATOM 901 C CA . ARG A 1 123 ? -11.795 -16.291 25.361 1.00 92.38 123 ARG A CA 1
ATOM 902 C C . ARG A 1 123 ? -11.159 -14.907 25.358 1.00 92.38 123 ARG A C 1
ATOM 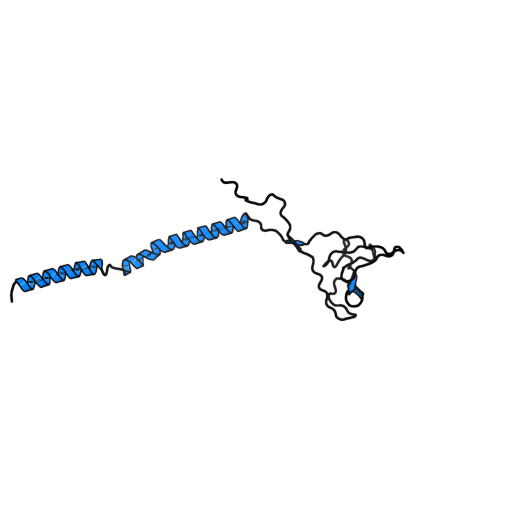904 O O . ARG A 1 123 ? -11.839 -13.906 25.148 1.00 92.38 123 ARG A O 1
ATOM 911 N N . LEU A 1 124 ? -9.843 -14.850 25.529 1.00 93.50 124 LEU A N 1
ATOM 912 C CA . LEU A 1 124 ? -9.092 -13.618 25.297 1.00 93.50 124 LEU A CA 1
ATOM 913 C C . LEU A 1 124 ? -9.079 -13.283 23.801 1.00 93.50 124 LEU A C 1
ATOM 915 O O . LEU A 1 124 ? -9.008 -14.177 22.951 1.00 93.50 124 LEU A O 1
ATOM 919 N N . ALA A 1 125 ? -9.148 -11.993 23.477 1.00 91.12 125 ALA A N 1
ATOM 920 C CA . ALA A 1 125 ? -9.143 -11.496 22.104 1.00 91.12 125 ALA A CA 1
ATOM 921 C C . ALA A 1 125 ? -7.813 -11.779 21.377 1.00 91.12 125 ALA A C 1
ATOM 923 O O . ALA A 1 125 ? -7.815 -11.920 20.157 1.00 91.12 125 ALA A O 1
ATOM 924 N N . GLU A 1 126 ? -6.704 -11.917 22.116 1.00 90.50 126 GLU A N 1
ATOM 925 C CA . GLU A 1 126 ? -5.368 -12.228 21.577 1.00 90.50 126 GLU A CA 1
ATOM 926 C C . GLU A 1 126 ? -5.238 -13.655 21.022 1.00 90.50 126 GLU A C 1
ATOM 928 O O . GLU A 1 126 ? -4.446 -13.903 20.115 1.00 90.50 126 GLU A O 1
ATOM 933 N N . ILE A 1 127 ? -6.038 -14.593 21.528 1.00 90.75 127 ILE A N 1
ATOM 934 C CA . ILE A 1 127 ? -6.046 -15.979 21.057 1.00 90.75 127 ILE A CA 1
ATOM 935 C C . ILE A 1 127 ? -6.863 -16.007 19.766 1.00 90.75 127 ILE A C 1
ATOM 937 O O . ILE A 1 127 ? -8.007 -15.584 19.780 1.00 90.75 127 ILE A O 1
ATOM 941 N N . SER A 1 128 ? -6.351 -16.480 18.631 1.00 89.50 128 SER A N 1
ATOM 942 C CA . SER A 1 128 ? -7.154 -16.503 17.392 1.00 89.50 128 SER A CA 1
ATOM 943 C C . SER A 1 128 ? -8.149 -17.667 17.358 1.00 89.50 128 SER A C 1
ATOM 945 O O . SER A 1 128 ? -9.245 -17.535 16.812 1.00 89.50 128 SER A O 1
ATOM 947 N N . THR A 1 129 ? -7.822 -18.790 17.989 1.00 92.75 129 THR A N 1
ATOM 948 C CA . THR A 1 129 ? -8.585 -20.042 17.937 1.00 92.75 129 THR A CA 1
ATOM 949 C C . THR A 1 129 ? -9.554 -20.203 19.110 1.00 92.75 129 THR A C 1
ATOM 951 O O . THR A 1 129 ? -9.273 -19.850 20.254 1.00 92.75 129 THR A O 1
ATOM 954 N N . CYS A 1 130 ? -10.748 -20.725 18.832 1.00 93.38 130 CYS A N 1
ATOM 955 C CA . CYS A 1 130 ? -11.724 -21.077 19.855 1.00 93.38 130 CYS A CA 1
ATOM 956 C C . CYS A 1 130 ? -11.441 -22.481 20.403 1.00 93.38 130 CYS A C 1
ATOM 958 O O . CYS A 1 130 ? -11.479 -23.450 19.652 1.00 93.38 130 CYS A O 1
ATOM 960 N N . ALA A 1 131 ? -11.245 -22.604 21.718 1.00 91.94 131 ALA A N 1
ATOM 961 C CA . ALA A 1 131 ? -11.060 -23.902 22.371 1.00 91.94 131 ALA A CA 1
ATOM 962 C C . ALA A 1 131 ? -12.336 -24.768 22.401 1.00 91.94 131 ALA A C 1
ATOM 964 O O . ALA A 1 131 ? -12.241 -25.980 22.541 1.00 91.94 131 ALA A O 1
ATOM 965 N N . GLY A 1 132 ? -13.523 -24.161 22.271 1.00 92.19 132 GLY A N 1
ATOM 966 C CA . GLY A 1 132 ? -14.799 -24.883 22.320 1.00 92.19 132 GLY A CA 1
ATOM 967 C C . GLY A 1 132 ? -15.167 -25.577 21.007 1.00 92.19 132 GLY A C 1
ATOM 968 O O . GLY A 1 132 ? -15.566 -26.733 21.019 1.00 92.19 132 GLY A O 1
ATOM 969 N N . CYS A 1 133 ? -15.047 -24.880 19.870 1.00 94.44 133 CYS A N 1
ATOM 970 C CA . CYS A 1 133 ? -15.458 -25.406 18.558 1.00 94.44 133 CYS A CA 1
ATOM 971 C C . CYS A 1 133 ? -14.343 -25.433 17.499 1.00 94.44 133 CYS A C 1
ATOM 973 O O . CYS A 1 133 ? -14.611 -25.744 16.343 1.00 94.44 133 CYS A O 1
ATOM 975 N N . GLY A 1 134 ? -13.109 -25.058 17.848 1.00 92.31 134 GLY A N 1
ATOM 976 C CA . GLY A 1 134 ? -11.969 -25.047 16.924 1.00 92.31 134 GLY A CA 1
ATOM 977 C C . GLY A 1 134 ? -11.947 -23.890 15.917 1.00 92.31 134 GLY A C 1
ATOM 978 O O . GLY A 1 134 ? -10.982 -23.755 15.172 1.00 92.31 134 GLY A O 1
ATOM 979 N N . MET A 1 135 ? -12.967 -23.024 15.892 1.00 91.31 135 MET A N 1
ATOM 980 C CA . MET A 1 135 ? -13.049 -21.912 14.939 1.00 91.31 135 MET A CA 1
ATOM 981 C C . MET A 1 135 ? -11.900 -20.909 15.122 1.00 91.31 135 MET A C 1
ATOM 983 O O . MET A 1 135 ? -11.703 -20.372 16.215 1.00 91.31 135 MET A O 1
ATOM 987 N N . GLU A 1 136 ? -11.184 -20.599 14.039 1.00 91.00 136 GLU A N 1
ATOM 988 C CA . GLU A 1 136 ? -10.180 -19.533 14.009 1.00 91.00 136 GLU A CA 1
ATOM 989 C C . GLU A 1 136 ? -10.820 -18.201 13.596 1.00 91.00 136 GLU A C 1
ATOM 991 O O . GLU A 1 136 ? -11.444 -18.078 12.545 1.00 91.00 136 GLU A O 1
ATOM 996 N N . ILE A 1 137 ? -10.652 -17.180 14.431 1.00 82.69 137 ILE A N 1
ATOM 997 C CA . ILE A 1 137 ? -11.184 -15.837 14.218 1.00 82.69 137 ILE A CA 1
ATOM 998 C C . ILE A 1 137 ? -10.003 -14.876 14.238 1.00 82.69 137 ILE A C 1
ATOM 1000 O O . ILE A 1 137 ? -9.449 -14.561 15.294 1.00 82.69 137 ILE A O 1
ATOM 1004 N N . ARG A 1 138 ? -9.635 -14.378 13.057 1.00 79.38 138 ARG A N 1
ATOM 1005 C CA . ARG A 1 138 ? -8.626 -13.327 12.908 1.00 79.38 138 ARG A CA 1
ATOM 1006 C C . ARG A 1 138 ? -9.316 -11.982 12.801 1.00 79.38 138 ARG A C 1
ATOM 1008 O O . ARG A 1 138 ? -9.758 -11.584 11.726 1.00 79.38 138 ARG A O 1
ATOM 1015 N N . GLN A 1 139 ? -9.413 -11.281 13.921 1.00 72.81 139 GLN A N 1
ATOM 1016 C CA . GLN A 1 139 ? -9.947 -9.929 13.914 1.00 72.81 139 GLN A CA 1
ATOM 1017 C C . GLN A 1 139 ? -8.890 -8.973 13.387 1.00 72.81 139 GLN A C 1
ATOM 1019 O O . GLN A 1 139 ? -7.851 -8.787 14.013 1.00 72.81 139 GLN A O 1
ATOM 1024 N N . ARG A 1 140 ? -9.140 -8.389 12.218 1.00 72.75 140 ARG A N 1
ATOM 1025 C CA . ARG A 1 140 ? -8.284 -7.342 11.665 1.00 72.75 140 ARG A CA 1
ATOM 1026 C C . ARG A 1 140 ? -8.883 -5.988 12.005 1.00 72.75 140 ARG A C 1
ATOM 1028 O O . ARG A 1 140 ? -10.101 -5.821 11.924 1.00 72.75 140 ARG A O 1
ATOM 1035 N N . SER A 1 141 ? -8.024 -5.040 12.360 1.00 70.69 141 SER A N 1
ATOM 1036 C CA . SER A 1 141 ? -8.420 -3.641 12.406 1.00 70.69 141 SER A CA 1
ATOM 1037 C C . SER A 1 141 ? -8.899 -3.217 11.025 1.00 70.69 141 SER A C 1
ATOM 1039 O O . SER A 1 141 ? -8.300 -3.553 9.999 1.00 70.69 141 SER A O 1
ATOM 1041 N N . VAL A 1 142 ? -10.025 -2.509 10.997 1.00 68.75 142 VAL A N 1
ATOM 1042 C CA . VAL A 1 142 ? -10.484 -1.880 9.764 1.00 68.75 142 VAL A CA 1
ATOM 1043 C C . VAL A 1 142 ? -9.517 -0.738 9.487 1.00 68.75 142 VAL A C 1
ATOM 1045 O O . VAL A 1 142 ? -9.401 0.193 10.281 1.00 68.75 142 VAL A O 1
ATOM 1048 N N . MET A 1 143 ? -8.789 -0.835 8.381 1.00 69.50 143 MET A N 1
ATOM 1049 C CA . MET A 1 143 ? -7.946 0.255 7.909 1.00 69.50 143 MET A CA 1
ATOM 1050 C C . MET A 1 143 ? -8.838 1.265 7.199 1.00 69.50 143 MET A C 1
ATOM 1052 O O . MET A 1 143 ? -9.669 0.883 6.372 1.00 69.50 143 MET A O 1
ATOM 1056 N N . GLN A 1 144 ? -8.675 2.542 7.521 1.00 63.41 144 GLN A N 1
ATOM 1057 C CA . GLN A 1 144 ? -9.328 3.616 6.797 1.00 63.41 144 GLN A CA 1
ATOM 1058 C C . GLN A 1 144 ? -8.273 4.387 6.017 1.00 63.41 144 GLN A C 1
ATOM 1060 O O . GLN A 1 144 ? -7.163 4.638 6.485 1.00 63.41 144 GLN A O 1
ATOM 1065 N N . LEU A 1 145 ? -8.624 4.747 4.786 1.00 63.00 145 LEU A N 1
ATOM 1066 C CA . LEU A 1 145 ? -7.822 5.688 4.032 1.00 63.00 145 LEU A CA 1
ATOM 1067 C C . LEU A 1 145 ? -7.903 7.027 4.767 1.00 63.00 145 LEU A C 1
ATOM 1069 O O . LEU A 1 145 ? -8.979 7.627 4.839 1.00 63.00 145 LEU A O 1
ATOM 1073 N N . GLU A 1 146 ? -6.792 7.465 5.349 1.00 61.88 146 GLU A N 1
ATOM 1074 C CA . GLU A 1 146 ? -6.719 8.774 5.970 1.00 61.88 146 GLU A CA 1
ATOM 1075 C C . GLU A 1 146 ? -6.859 9.789 4.842 1.00 61.88 146 GLU A C 1
ATOM 1077 O O . GLU A 1 146 ? -6.000 9.892 3.960 1.00 61.88 146 GLU A O 1
ATOM 1082 N N . ARG A 1 147 ? -8.008 10.471 4.797 1.00 59.25 147 ARG A N 1
ATOM 1083 C CA . ARG A 1 147 ? -8.233 11.522 3.812 1.00 59.25 147 ARG A CA 1
ATOM 1084 C C . ARG A 1 147 ? -7.308 12.671 4.207 1.00 59.25 147 ARG A C 1
ATOM 1086 O O . ARG A 1 147 ? -7.511 13.224 5.287 1.00 59.25 147 ARG A O 1
ATOM 1093 N N . PRO A 1 148 ? -6.312 13.032 3.380 1.00 58.69 148 PRO A N 1
ATOM 1094 C CA . PRO A 1 148 ? -5.429 14.139 3.705 1.00 58.69 148 PRO A CA 1
ATOM 1095 C C . PRO A 1 148 ? -6.270 15.392 3.952 1.00 58.69 148 PRO A C 1
ATOM 1097 O O . PRO A 1 148 ? -7.182 15.689 3.175 1.00 58.69 148 PRO A O 1
ATOM 1100 N N . SER A 1 149 ? -5.991 16.111 5.036 1.00 53.62 149 SER A N 1
ATOM 1101 C CA . SER A 1 149 ? -6.609 17.403 5.309 1.00 53.62 149 SER A CA 1
ATOM 1102 C C . SER A 1 149 ? -6.103 18.421 4.283 1.00 53.62 149 SER A C 1
ATOM 1104 O O . SER A 1 149 ? -4.996 18.942 4.381 1.00 53.62 149 SER A O 1
ATOM 1106 N N . GLY A 1 150 ? -6.901 18.673 3.247 1.00 58.72 150 GLY A N 1
ATOM 1107 C CA . GLY A 1 150 ? -6.594 19.678 2.234 1.00 58.72 150 GLY A CA 1
ATOM 1108 C C . GLY A 1 150 ? -7.468 19.563 0.983 1.00 58.72 150 GLY A C 1
ATOM 1109 O O . GLY A 1 150 ? -8.034 18.497 0.718 1.00 58.72 150 GLY A O 1
ATOM 1110 N N . PRO A 1 151 ? -7.610 20.655 0.209 1.00 57.91 151 PRO A N 1
ATOM 1111 C CA . PRO A 1 151 ? -8.262 20.604 -1.092 1.00 57.91 151 PRO A CA 1
ATOM 1112 C C . PRO A 1 151 ? -7.511 19.627 -2.016 1.00 57.91 151 PRO A C 1
ATOM 1114 O O . PRO A 1 151 ? -6.289 19.489 -1.902 1.00 57.91 151 PRO A O 1
ATOM 1117 N N . PRO A 1 152 ? -8.217 18.921 -2.918 1.00 59.88 152 PRO A N 1
ATOM 1118 C CA . PRO A 1 152 ? -7.586 17.984 -3.839 1.00 59.88 152 PRO A CA 1
ATOM 1119 C C . PRO A 1 152 ? -6.494 18.695 -4.643 1.00 59.88 152 PRO A C 1
ATOM 1121 O O . PRO A 1 152 ? -6.723 19.756 -5.224 1.00 59.88 152 PRO A O 1
ATOM 1124 N N . ALA A 1 153 ? -5.293 18.116 -4.666 1.00 59.22 153 ALA A N 1
ATOM 1125 C CA . ALA A 1 153 ? -4.177 18.681 -5.405 1.00 59.22 153 ALA A CA 1
ATOM 1126 C C . ALA A 1 153 ? -4.455 18.599 -6.915 1.00 59.22 153 ALA A C 1
ATOM 1128 O O . ALA A 1 153 ? -4.415 17.516 -7.499 1.00 59.22 153 ALA A O 1
ATOM 1129 N N . GLY A 1 154 ? -4.703 19.758 -7.532 1.00 58.75 154 GLY A N 1
ATOM 1130 C CA . GLY A 1 154 ? -4.676 19.937 -8.983 1.00 58.75 154 GLY A CA 1
ATOM 1131 C C . GLY A 1 154 ? -5.965 19.559 -9.710 1.00 58.75 154 GLY A C 1
ATOM 1132 O O . GLY A 1 154 ? -5.949 18.684 -10.570 1.00 58.75 154 GLY A O 1
ATOM 1133 N N . GLY A 1 155 ? -7.066 20.253 -9.414 1.00 46.34 155 GLY A N 1
ATOM 1134 C CA . GLY A 1 155 ? -8.113 20.459 -10.415 1.00 46.34 155 GLY A CA 1
ATOM 1135 C C . GLY A 1 155 ? -7.629 21.524 -11.397 1.00 46.34 155 GLY A C 1
ATOM 1136 O O . GLY A 1 155 ? -7.333 22.642 -10.986 1.00 46.34 155 GLY A O 1
ATOM 1137 N N . SER A 1 156 ? -7.480 21.163 -12.667 1.00 49.41 156 SER A N 1
ATOM 1138 C CA . SER A 1 156 ? -7.058 22.046 -13.754 1.00 49.41 156 SER A CA 1
ATOM 1139 C C . SER A 1 156 ? -8.027 23.220 -13.926 1.00 49.41 156 SER A C 1
ATOM 1141 O O . SER A 1 156 ? -9.020 23.115 -14.641 1.00 49.41 156 SER A O 1
ATOM 1143 N N . ALA A 1 157 ? -7.729 24.349 -13.290 1.00 44.09 157 ALA A N 1
ATOM 1144 C CA . ALA A 1 157 ? -8.185 25.650 -13.750 1.00 44.09 157 ALA A CA 1
ATOM 1145 C C . ALA A 1 157 ? -7.130 26.171 -14.730 1.00 44.09 157 ALA A C 1
ATOM 1147 O O . ALA A 1 157 ? -6.167 26.793 -14.310 1.00 44.09 157 ALA A O 1
ATOM 1148 N N . ASN A 1 158 ? -7.277 25.823 -16.007 1.00 45.22 158 ASN A N 1
ATOM 1149 C CA . ASN A 1 158 ? -6.679 26.521 -17.145 1.00 45.22 158 ASN A CA 1
ATOM 1150 C C . ASN A 1 158 ? -7.632 26.289 -18.327 1.00 45.22 158 ASN A C 1
ATOM 1152 O O . ASN A 1 158 ? -7.619 25.212 -18.926 1.00 45.22 158 ASN A O 1
ATOM 1156 N N . ALA A 1 159 ? -8.500 27.271 -18.570 1.00 37.59 159 ALA A N 1
ATOM 1157 C CA . ALA A 1 159 ? -9.232 27.480 -19.815 1.00 37.59 159 ALA A CA 1
ATOM 1158 C C . ALA A 1 159 ? -8.668 28.748 -20.462 1.00 37.59 159 ALA A C 1
ATOM 1160 O O . ALA A 1 159 ? -8.317 29.666 -19.683 1.00 37.59 159 ALA A O 1
#

pLDDT: mean 83.22, std 13.21, range [37.59, 97.0]

Radius of gyration: 39.96 Å; chains: 1; bounding box: 73×53×116 Å

Sequence (159 aa):
MSEIGAKIVELLTALMTVITAVVTPNWAALIGLLPLFIAPLVVLWFLSTTGAWTLVAITKRGPRLAPRDEAPVPAARAADGTPIYPAGRPYSARRAEVYPAGSVRDRQGLPLSLACPGCGAVRLAEISTCAGCGMEIRQRSVMQLERPSGPPAGGSANA

Secondary structure (DSSP, 8-state):
--HHHHHHHHHHHHHHHHHHHHHS--HHHHHHHHHHHHHHHHHHHHHHHHHHHHHHHHH--PPPEEE--PPPEEPEE-TTSPEE--TTSEEETTTTEEPPTT--B-TTSPBPEEE-TTT--EEETT--B-TTT--B------EEE---SSS-TT-----

Foldseek 3Di:
DDPVVVVVVVVVVVVVVVCCCVVPPPVVVVVVCVCVVVVVVVVVVCCVVVVVVVCCVVVDPDFDWDQPPDDWDAADADPVRQGDDDAQWWADNVRNTTDAFPDQADPVRHGTWHQHPVPRDIDTSPQQADPPPRDGHRGDGDIDRRDPPDDPPDDDPDD